Protein AF-A0A9P4TPZ4-F1 (afdb_monomer_lite)

Foldseek 3Di:
DPPPVVVVVVLVVLLVQLVLLLCCLVPADQQGKDKDKDFALPPPL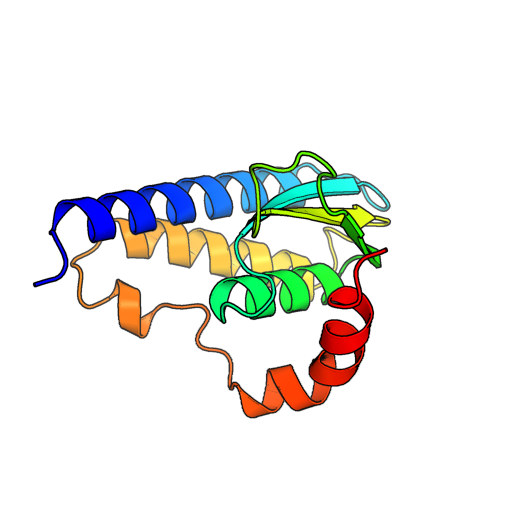NLVVQLLLVVFFDWAWADDPPPPRPTIIIIMGGRGDSPDPSNVVSSVLSVVLSVQSVDDPVSNVVSRPPDDPCVSCVVCVVVSVVRVVHD

Structure (mmCIF, N/CA/C/O backbone):
data_AF-A0A9P4TPZ4-F1
#
_entry.id   AF-A0A9P4TPZ4-F1
#
loop_
_atom_site.group_PDB
_atom_site.id
_atom_site.type_symbol
_atom_site.label_atom_id
_atom_site.label_alt_id
_atom_site.label_comp_id
_atom_site.label_asym_id
_atom_site.label_entity_id
_atom_site.label_seq_id
_atom_site.pdbx_PDB_ins_code
_atom_site.Cartn_x
_atom_site.Cartn_y
_atom_site.Cartn_z
_atom_site.occupancy
_atom_site.B_iso_or_equiv
_atom_site.auth_seq_id
_atom_site.auth_comp_id
_atom_site.auth_asym_id
_a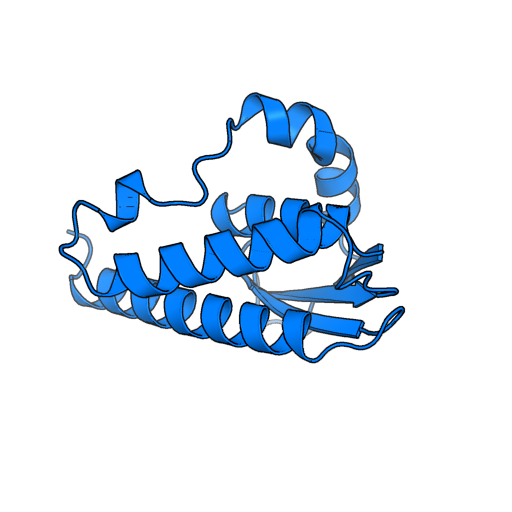tom_site.auth_atom_id
_atom_site.pdbx_PDB_model_num
ATOM 1 N N . MET A 1 1 ? -1.352 -0.311 -31.337 1.00 39.03 1 MET A N 1
ATOM 2 C CA . MET A 1 1 ? -0.812 1.061 -31.220 1.00 39.03 1 MET A CA 1
ATOM 3 C C . MET A 1 1 ? -1.356 1.665 -29.927 1.00 39.03 1 MET A C 1
ATOM 5 O O . MET A 1 1 ? -2.475 2.151 -29.923 1.00 39.03 1 MET A O 1
ATOM 9 N N . HIS A 1 2 ? -0.645 1.550 -28.799 1.00 50.50 2 HIS A N 1
ATOM 10 C CA . HIS A 1 2 ? -1.020 2.326 -27.610 1.00 50.50 2 HIS A CA 1
ATOM 11 C C . HIS A 1 2 ? -0.638 3.778 -27.869 1.00 50.50 2 HIS A C 1
ATOM 13 O O . HIS A 1 2 ? 0.504 4.063 -28.241 1.00 50.50 2 HIS A O 1
ATOM 19 N N . SER A 1 3 ? -1.603 4.688 -27.755 1.00 54.78 3 SER A N 1
ATOM 20 C CA . SER A 1 3 ? -1.346 6.099 -28.009 1.00 54.78 3 SER A CA 1
ATOM 21 C C . SER A 1 3 ? -0.335 6.592 -26.980 1.00 54.78 3 SER A C 1
ATOM 23 O O . SER A 1 3 ? -0.518 6.437 -25.774 1.00 54.78 3 SER A O 1
ATOM 25 N N . ARG A 1 4 ? 0.742 7.225 -27.448 1.00 55.69 4 ARG A N 1
ATOM 26 C CA . ARG A 1 4 ? 1.773 7.872 -26.617 1.00 55.69 4 ARG A CA 1
ATOM 27 C C . ARG A 1 4 ? 1.173 8.834 -25.570 1.00 55.69 4 ARG A C 1
ATOM 29 O O . ARG A 1 4 ? 1.852 9.170 -24.603 1.00 55.69 4 ARG A O 1
ATOM 36 N N . ALA A 1 5 ? -0.078 9.266 -25.755 1.00 59.75 5 ALA A N 1
ATOM 37 C CA . ALA A 1 5 ? -0.865 10.019 -24.783 1.00 59.75 5 ALA A CA 1
ATOM 38 C C . ALA A 1 5 ? -1.274 9.183 -23.552 1.00 59.75 5 ALA A C 1
ATOM 40 O O . ALA A 1 5 ? -0.994 9.599 -22.432 1.00 59.75 5 ALA A O 1
ATOM 41 N N . GLU A 1 6 ? -1.833 7.982 -23.730 1.00 55.94 6 GLU A N 1
ATOM 42 C CA . GLU A 1 6 ? -2.299 7.112 -22.630 1.00 55.94 6 GLU A CA 1
ATOM 43 C C . GLU A 1 6 ? -1.158 6.715 -21.688 1.00 55.94 6 GLU A C 1
ATOM 45 O O . GLU A 1 6 ? -1.303 6.678 -20.466 1.00 55.94 6 GLU A O 1
ATOM 50 N N . TYR A 1 7 ? 0.017 6.461 -22.262 1.00 57.16 7 TYR A N 1
ATOM 51 C CA . TYR A 1 7 ? 1.220 6.144 -21.506 1.00 57.16 7 TYR A CA 1
ATOM 52 C C . TYR A 1 7 ? 1.708 7.322 -20.644 1.00 57.16 7 TYR A C 1
ATOM 54 O O . TYR A 1 7 ? 2.096 7.127 -19.490 1.00 57.16 7 TYR A O 1
ATOM 62 N N . ARG A 1 8 ? 1.652 8.557 -21.166 1.00 59.28 8 ARG A N 1
ATOM 63 C CA . ARG A 1 8 ? 1.998 9.755 -20.383 1.00 59.28 8 ARG A CA 1
ATOM 64 C C . ARG A 1 8 ? 1.002 10.001 -19.260 1.00 59.28 8 ARG A C 1
ATOM 66 O O . ARG A 1 8 ? 1.432 10.293 -18.148 1.00 59.28 8 ARG A O 1
ATOM 73 N N . GLU A 1 9 ? -0.291 9.871 -19.536 1.00 67.56 9 GLU A N 1
ATOM 74 C CA . GLU A 1 9 ? -1.338 10.056 -18.527 1.00 67.56 9 GLU A CA 1
ATOM 75 C C . GLU A 1 9 ? -1.196 9.042 -17.387 1.00 67.56 9 GLU A C 1
ATOM 77 O O . GLU A 1 9 ? -1.229 9.417 -16.215 1.00 67.56 9 GLU A O 1
ATOM 82 N N . ARG A 1 10 ? -0.883 7.778 -17.705 1.00 67.75 10 ARG A N 1
ATOM 83 C CA . ARG A 1 10 ? -0.602 6.752 -16.692 1.00 67.75 10 ARG A CA 1
ATOM 84 C C . ARG A 1 10 ? 0.600 7.105 -15.812 1.00 67.75 10 ARG A C 1
ATOM 86 O O . ARG A 1 10 ? 0.502 7.001 -14.591 1.00 67.75 10 ARG A O 1
ATOM 93 N N . ARG A 1 11 ? 1.721 7.547 -16.400 1.00 69.31 11 ARG A N 1
ATOM 94 C CA . ARG A 1 11 ? 2.893 7.966 -15.610 1.00 69.31 11 ARG A CA 1
ATOM 95 C C . ARG A 1 11 ? 2.577 9.160 -14.715 1.00 69.31 11 ARG A C 1
ATOM 97 O O . ARG A 1 11 ? 2.987 9.162 -13.562 1.00 69.31 11 ARG A O 1
ATOM 104 N N . LYS A 1 12 ? 1.857 10.165 -15.225 1.00 74.38 12 LYS A N 1
ATOM 105 C CA . LYS A 1 12 ? 1.460 11.343 -14.438 1.00 74.38 12 LYS A CA 1
ATOM 106 C C . LYS A 1 12 ? 0.606 10.948 -13.234 1.00 74.38 12 LYS A C 1
ATOM 108 O O . LYS A 1 12 ? 0.907 11.384 -12.128 1.00 74.38 12 LYS A O 1
ATOM 113 N N . ALA A 1 13 ? -0.398 10.094 -13.439 1.00 78.00 13 ALA A N 1
ATOM 114 C CA . ALA A 1 13 ? -1.262 9.610 -12.366 1.00 78.00 13 ALA A CA 1
ATOM 115 C C . ALA A 1 13 ? -0.465 8.864 -11.285 1.00 78.00 13 ALA A C 1
ATOM 117 O O . ALA A 1 13 ? -0.634 9.139 -10.101 1.00 78.00 13 ALA A O 1
ATOM 118 N N . TRP A 1 14 ? 0.466 7.991 -11.685 1.00 78.44 14 TRP A N 1
ATOM 119 C CA . TRP A 1 14 ? 1.336 7.288 -10.740 1.00 78.44 14 TRP A CA 1
ATOM 120 C C . TRP A 1 14 ? 2.283 8.215 -9.980 1.00 78.44 14 TRP A C 1
ATOM 122 O O . TRP A 1 14 ? 2.420 8.054 -8.774 1.00 78.44 14 TRP A O 1
ATOM 132 N N . ARG A 1 15 ? 2.909 9.197 -10.645 1.00 81.00 15 ARG A N 1
ATOM 133 C CA . ARG A 1 15 ? 3.776 10.182 -9.969 1.00 81.00 15 ARG A CA 1
ATOM 134 C C . ARG A 1 15 ? 3.013 10.981 -8.925 1.00 81.00 15 ARG A C 1
ATOM 136 O O . ARG A 1 15 ? 3.530 11.196 -7.836 1.00 81.00 15 ARG A O 1
ATOM 143 N N . LEU A 1 16 ? 1.809 11.431 -9.277 1.00 86.31 16 LEU A N 1
ATOM 144 C CA . LEU A 1 16 ? 0.957 12.175 -8.360 1.00 86.31 16 LEU A CA 1
ATOM 145 C C . LEU A 1 16 ? 0.585 11.305 -7.157 1.00 86.31 16 LEU A C 1
ATOM 147 O O . LEU A 1 16 ? 0.747 11.743 -6.021 1.00 86.31 16 LEU A O 1
ATOM 151 N N . LEU A 1 17 ? 0.154 10.068 -7.411 1.00 87.56 17 LEU A N 1
ATOM 152 C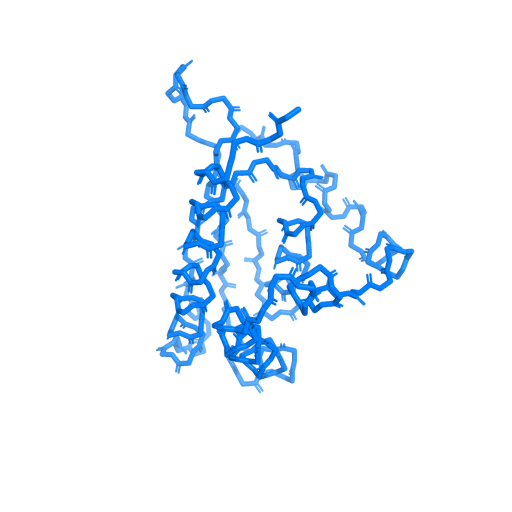 CA . LEU A 1 17 ? -0.218 9.119 -6.369 1.00 87.56 17 LEU A CA 1
ATOM 153 C C . LEU A 1 17 ? 0.950 8.839 -5.415 1.00 87.56 17 LEU A C 1
ATOM 155 O O . LEU A 1 17 ? 0.772 8.926 -4.206 1.00 87.56 17 LEU A O 1
ATOM 159 N N . THR A 1 18 ? 2.153 8.548 -5.923 1.00 87.00 18 THR A N 1
ATOM 160 C CA . THR A 1 18 ? 3.308 8.262 -5.057 1.00 87.00 18 THR A CA 1
ATOM 161 C C . THR A 1 18 ? 3.739 9.478 -4.244 1.00 87.00 18 THR A C 1
ATOM 163 O O . THR A 1 18 ? 4.024 9.328 -3.060 1.00 87.00 18 THR A O 1
ATOM 166 N N . SER A 1 19 ? 3.715 10.688 -4.814 1.00 89.81 19 SER A N 1
ATOM 167 C CA . SER A 1 19 ? 3.965 11.917 -4.047 1.00 89.81 19 SER A CA 1
ATOM 168 C C . SER A 1 19 ? 2.941 12.118 -2.933 1.00 89.81 19 SER A C 1
ATOM 170 O O . SER A 1 19 ? 3.316 12.434 -1.806 1.00 89.81 19 SER A O 1
ATOM 172 N N . GLN A 1 20 ? 1.655 11.912 -3.228 1.00 92.44 20 GLN A N 1
ATOM 173 C CA . GLN A 1 20 ? 0.586 12.024 -2.236 1.00 92.44 20 GLN A CA 1
ATOM 174 C C . GLN A 1 20 ? 0.734 10.982 -1.125 1.00 92.44 20 GLN A C 1
ATOM 176 O O . GLN A 1 20 ? 0.556 11.318 0.040 1.00 92.44 20 GLN A O 1
ATOM 181 N N . LEU A 1 21 ? 1.111 9.747 -1.462 1.00 92.75 21 LEU A N 1
ATOM 182 C CA . LEU A 1 21 ? 1.339 8.673 -0.496 1.00 92.75 21 LEU A CA 1
ATOM 183 C C . LEU A 1 21 ? 2.548 8.934 0.408 1.00 92.75 21 LEU A C 1
ATOM 185 O O . LEU A 1 21 ? 2.462 8.690 1.609 1.00 92.75 21 LEU A O 1
ATOM 189 N N . VAL A 1 22 ? 3.651 9.450 -0.144 1.00 94.00 22 VAL A N 1
ATOM 190 C CA . VAL A 1 22 ? 4.829 9.853 0.641 1.00 94.00 22 VAL A CA 1
ATOM 191 C C . VAL A 1 22 ? 4.445 10.935 1.646 1.00 94.00 22 VAL A C 1
ATOM 193 O O . VAL A 1 22 ? 4.677 10.761 2.838 1.00 94.00 22 VAL A O 1
ATOM 196 N N . LEU A 1 23 ? 3.791 12.005 1.182 1.00 94.56 23 LEU A N 1
ATOM 197 C CA . LEU A 1 23 ? 3.341 13.089 2.056 1.00 94.56 23 LEU A CA 1
ATOM 198 C C . LEU A 1 23 ? 2.368 12.582 3.121 1.00 94.56 23 LEU A C 1
ATOM 200 O O . LEU A 1 23 ? 2.519 12.915 4.294 1.00 94.56 23 LEU A O 1
ATOM 204 N N . ALA A 1 24 ? 1.400 11.755 2.724 1.00 94.00 24 ALA A N 1
ATOM 205 C CA . ALA A 1 24 ? 0.435 11.183 3.645 1.00 94.00 24 ALA A CA 1
ATOM 206 C C . ALA A 1 24 ? 1.139 10.366 4.731 1.00 94.00 24 ALA A C 1
ATOM 208 O O . ALA A 1 24 ? 0.881 10.592 5.906 1.00 94.00 24 ALA A O 1
ATOM 209 N N . LEU A 1 25 ? 2.055 9.462 4.380 1.00 93.81 25 LEU A N 1
ATOM 210 C CA . LEU A 1 25 ? 2.691 8.586 5.363 1.00 93.81 25 LEU A CA 1
ATOM 211 C C . LEU A 1 25 ? 3.685 9.321 6.275 1.00 93.81 25 LEU A C 1
ATOM 213 O O . LEU A 1 25 ? 3.743 9.012 7.461 1.00 93.81 25 LEU A O 1
ATOM 217 N N . GLU A 1 26 ? 4.419 10.310 5.758 1.00 94.00 26 GLU A N 1
ATOM 218 C CA . GLU A 1 26 ?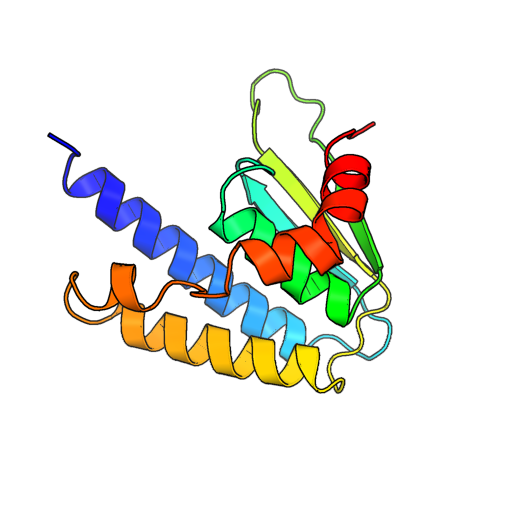 5.362 11.114 6.554 1.00 94.00 26 GLU A CA 1
ATOM 219 C C . GLU A 1 26 ? 4.662 12.089 7.512 1.00 94.00 26 GLU A C 1
ATOM 221 O O . GLU A 1 26 ? 5.201 12.401 8.572 1.00 94.00 26 GLU A O 1
ATOM 226 N N . GLN A 1 27 ? 3.469 12.578 7.156 1.00 94.38 27 GLN A N 1
ATOM 227 C CA . GLN A 1 27 ? 2.720 13.551 7.964 1.00 94.38 27 GLN A CA 1
ATOM 228 C C . GLN A 1 27 ? 1.633 12.912 8.837 1.00 94.38 27 GLN A C 1
ATOM 230 O O . GLN A 1 27 ? 1.104 13.561 9.744 1.00 94.38 27 GLN A O 1
ATOM 235 N N . THR A 1 28 ? 1.281 11.650 8.582 1.00 94.69 28 THR A N 1
ATOM 236 C CA . THR A 1 28 ? 0.296 10.926 9.388 1.00 94.69 28 THR A CA 1
ATOM 237 C C . THR A 1 28 ? 0.860 10.653 10.776 1.00 94.69 28 THR A C 1
ATOM 239 O O . THR A 1 28 ? 1.977 10.169 10.935 1.00 94.69 28 THR A O 1
ATOM 242 N N . ARG A 1 29 ? 0.070 10.959 11.806 1.00 95.31 29 ARG A N 1
ATOM 243 C CA . ARG A 1 29 ? 0.396 10.614 13.195 1.00 95.31 29 ARG A CA 1
ATOM 244 C C . ARG A 1 29 ? 0.214 9.113 13.420 1.00 95.31 29 ARG A C 1
ATOM 246 O O . ARG A 1 29 ? -0.548 8.472 12.701 1.00 95.31 29 ARG A O 1
ATOM 253 N N . VAL A 1 30 ? 0.864 8.570 14.449 1.00 96.62 30 VAL A N 1
ATOM 254 C CA . VAL A 1 30 ? 0.583 7.206 14.926 1.00 96.62 30 VAL A CA 1
ATOM 255 C C . VAL A 1 30 ? -0.920 7.040 15.155 1.00 96.62 30 VAL A C 1
ATOM 257 O O . VAL A 1 30 ? -1.582 7.947 15.658 1.00 96.62 30 VAL A O 1
ATOM 260 N N . ASP A 1 31 ? -1.442 5.897 14.722 1.00 96.12 31 ASP A N 1
ATOM 261 C CA . ASP A 1 31 ? -2.861 5.545 14.693 1.00 96.12 31 ASP A CA 1
ATOM 262 C C . ASP A 1 31 ? -3.756 6.423 13.798 1.00 96.12 31 ASP A C 1
ATOM 264 O O . ASP A 1 31 ? -4.982 6.306 13.825 1.00 96.12 31 ASP A O 1
ATOM 268 N N . GLY A 1 32 ? -3.159 7.265 12.952 1.00 95.94 32 GLY A N 1
ATOM 269 C CA . GLY A 1 32 ? -3.876 8.099 11.996 1.00 95.94 32 GLY A CA 1
ATOM 270 C C . GLY A 1 32 ? -4.503 7.318 10.836 1.00 95.94 32 GLY A C 1
ATOM 271 O O . GLY A 1 32 ? -4.504 6.083 10.798 1.00 95.94 32 GLY A O 1
ATOM 272 N N . ARG A 1 33 ? -5.054 8.064 9.872 1.00 96.25 33 ARG A N 1
ATOM 273 C CA . ARG A 1 33 ? -5.816 7.523 8.742 1.00 96.25 33 ARG A CA 1
ATOM 274 C C . ARG A 1 33 ? -5.372 8.136 7.416 1.00 96.25 33 ARG A C 1
ATOM 276 O O . ARG A 1 33 ? -5.164 9.343 7.335 1.00 96.25 33 ARG A O 1
ATOM 283 N N . ILE A 1 34 ? -5.273 7.299 6.387 1.00 96.25 34 ILE A N 1
ATOM 284 C CA . ILE A 1 34 ? -4.967 7.688 5.008 1.00 96.25 34 ILE A CA 1
ATOM 285 C C . ILE A 1 34 ? -6.060 7.132 4.091 1.00 96.25 34 ILE A C 1
ATOM 287 O O . ILE A 1 34 ? -6.284 5.923 4.055 1.00 96.25 34 ILE A O 1
ATOM 291 N N . ASP A 1 35 ? -6.684 8.012 3.308 1.00 95.12 35 ASP A N 1
ATOM 292 C CA . ASP A 1 35 ? -7.705 7.654 2.321 1.00 95.12 35 ASP A CA 1
ATOM 293 C C . ASP A 1 35 ? -7.151 7.869 0.909 1.00 95.12 35 ASP A C 1
ATOM 295 O O . ASP A 1 35 ? -6.662 8.950 0.578 1.00 95.12 35 ASP A O 1
ATOM 299 N N . VAL A 1 36 ? -7.230 6.843 0.059 1.00 93.25 36 VAL A N 1
ATOM 300 C CA . VAL A 1 36 ? -6.625 6.851 -1.281 1.00 93.25 36 VAL A CA 1
ATOM 301 C C . VAL A 1 36 ? -7.639 6.397 -2.322 1.00 93.25 36 VAL A C 1
ATOM 303 O O . VAL A 1 36 ? -8.206 5.314 -2.206 1.00 93.25 36 VAL A O 1
ATOM 306 N N . LEU A 1 37 ? -7.851 7.196 -3.369 1.00 91.94 37 LEU A N 1
ATOM 307 C CA . LEU A 1 37 ? -8.676 6.802 -4.512 1.00 91.94 37 LEU A CA 1
ATOM 308 C C . LEU A 1 37 ? -7.855 5.943 -5.480 1.00 91.94 37 LEU A C 1
ATOM 310 O O . LEU A 1 37 ? -6.855 6.404 -6.027 1.00 91.94 37 LEU A O 1
ATOM 314 N N . LEU A 1 38 ? -8.304 4.714 -5.724 1.00 89.69 38 LEU A N 1
ATOM 315 C CA . LEU A 1 38 ? -7.647 3.748 -6.602 1.00 89.69 38 LEU A CA 1
ATOM 316 C C . LEU A 1 38 ? -8.607 3.227 -7.673 1.00 89.69 38 LEU A C 1
ATOM 318 O O . LEU A 1 38 ? -9.827 3.380 -7.590 1.00 89.69 38 LEU A O 1
ATOM 322 N N . HIS A 1 39 ? -8.035 2.591 -8.695 1.00 87.25 39 HIS A N 1
ATOM 323 C CA . HIS A 1 39 ? -8.769 1.951 -9.781 1.00 87.25 39 HIS A CA 1
ATOM 324 C C . HIS A 1 39 ? -8.336 0.493 -9.928 1.00 87.25 39 HIS A C 1
ATOM 326 O O . HIS A 1 39 ? -7.149 0.205 -9.806 1.00 87.25 39 HIS A O 1
ATOM 332 N N . LYS A 1 40 ? -9.288 -0.387 -10.276 1.00 86.88 40 LYS A N 1
ATOM 333 C CA . LYS A 1 40 ? -9.095 -1.823 -10.556 1.00 86.88 40 LYS A CA 1
ATOM 334 C C . LYS A 1 40 ? -8.343 -2.545 -9.431 1.00 86.88 40 LYS A C 1
ATOM 336 O O . LYS A 1 40 ? -7.118 -2.564 -9.406 1.00 86.88 40 LYS A O 1
ATOM 341 N N . VAL A 1 41 ? -9.087 -3.129 -8.492 1.00 88.62 41 VAL A N 1
ATOM 342 C CA . VAL A 1 41 ? -8.523 -3.801 -7.303 1.00 88.62 41 VAL A CA 1
ATOM 343 C C . VAL A 1 41 ? -7.575 -4.957 -7.656 1.00 88.62 41 VAL A C 1
ATOM 345 O O . VAL A 1 41 ? -6.666 -5.260 -6.896 1.00 88.62 41 VAL A O 1
ATOM 348 N N . ASP A 1 42 ? -7.770 -5.554 -8.829 1.00 87.38 42 ASP A N 1
ATOM 349 C CA . ASP A 1 42 ? -7.023 -6.668 -9.413 1.00 87.38 42 ASP A CA 1
ATOM 350 C C . ASP A 1 42 ? -5.821 -6.234 -10.270 1.00 87.38 42 ASP A C 1
ATOM 352 O O . ASP A 1 42 ? -5.026 -7.070 -10.697 1.00 87.38 42 ASP A O 1
ATOM 356 N N . ALA A 1 43 ? -5.651 -4.933 -10.534 1.00 87.88 43 ALA A N 1
ATOM 357 C CA . ALA A 1 43 ? -4.469 -4.449 -11.236 1.00 87.88 43 ALA A CA 1
ATOM 358 C C . ALA A 1 43 ? -3.228 -4.611 -10.350 1.00 87.88 43 ALA A C 1
ATOM 360 O O . ALA A 1 43 ? -3.223 -4.153 -9.211 1.00 87.88 43 ALA A O 1
ATOM 361 N N . TRP A 1 44 ? -2.152 -5.189 -10.891 1.00 87.31 44 TRP A N 1
ATOM 362 C CA . TRP A 1 44 ? -0.957 -5.549 -10.117 1.00 87.31 44 TRP A CA 1
ATOM 363 C C . TRP A 1 44 ? -0.403 -4.411 -9.244 1.00 87.31 44 TRP A C 1
ATOM 365 O O . TRP A 1 44 ? -0.327 -4.555 -8.030 1.00 87.31 44 TRP A O 1
ATOM 375 N N . GLY A 1 45 ? -0.151 -3.227 -9.814 1.00 85.00 45 GLY A N 1
ATOM 376 C CA . GLY A 1 45 ? 0.336 -2.088 -9.021 1.00 85.00 45 GLY A CA 1
ATOM 377 C C . GLY A 1 45 ? -0.639 -1.631 -7.923 1.00 85.00 45 GLY A C 1
ATOM 378 O O . GLY A 1 45 ? -0.210 -1.138 -6.881 1.00 85.00 45 GLY A O 1
ATOM 379 N N . THR A 1 46 ? -1.948 -1.827 -8.116 1.00 89.06 46 THR A N 1
ATOM 380 C CA . THR A 1 46 ? -2.955 -1.599 -7.071 1.00 89.06 46 THR A CA 1
ATOM 381 C C . THR A 1 46 ? -2.831 -2.663 -5.979 1.00 89.06 46 THR A C 1
ATOM 383 O O . THR A 1 46 ? -2.783 -2.309 -4.805 1.00 89.06 46 THR A O 1
ATOM 386 N N . VAL A 1 47 ? -2.709 -3.946 -6.338 1.00 92.19 47 VAL A N 1
ATOM 387 C CA . VAL A 1 47 ? -2.494 -5.055 -5.389 1.00 92.19 47 VAL A CA 1
ATOM 388 C C . VAL A 1 47 ? -1.247 -4.825 -4.540 1.00 92.19 47 VAL A C 1
ATOM 390 O O . VAL A 1 47 ? -1.304 -4.950 -3.318 1.00 92.19 47 VAL A O 1
ATOM 393 N N . GLU A 1 48 ? -0.136 -4.428 -5.153 1.00 90.88 48 GLU A N 1
ATOM 394 C CA . GLU A 1 48 ? 1.109 -4.164 -4.435 1.00 90.88 48 GLU A CA 1
ATOM 395 C C . GLU A 1 48 ? 1.011 -2.965 -3.496 1.00 90.88 48 GLU A C 1
ATOM 397 O O . GLU A 1 48 ? 1.554 -2.994 -2.387 1.00 90.88 48 GLU A O 1
ATOM 402 N N . LEU A 1 49 ? 0.303 -1.911 -3.907 1.00 91.88 49 LEU A N 1
ATOM 403 C CA . LEU A 1 49 ? 0.038 -0.767 -3.045 1.00 91.88 49 LEU A CA 1
ATOM 404 C C . LEU A 1 49 ? -0.820 -1.170 -1.839 1.00 91.88 49 LEU A C 1
ATOM 406 O O . LEU A 1 49 ? -0.475 -0.836 -0.706 1.00 91.88 49 LEU A O 1
ATOM 410 N N . LEU A 1 50 ? -1.897 -1.930 -2.061 1.00 94.38 50 LEU A N 1
ATOM 411 C CA . LEU A 1 50 ? -2.752 -2.444 -0.990 1.00 94.38 50 LEU A CA 1
ATOM 412 C C . LEU A 1 50 ? -1.966 -3.351 -0.040 1.00 94.38 50 LEU A C 1
ATOM 414 O O . LEU A 1 50 ? -2.056 -3.191 1.176 1.00 94.38 50 LEU A O 1
ATOM 418 N N . HIS A 1 51 ? -1.141 -4.248 -0.582 1.00 95.06 51 HIS A N 1
ATOM 419 C CA . HIS A 1 51 ? -0.255 -5.086 0.213 1.00 95.06 51 HIS A CA 1
ATOM 420 C C . HIS A 1 51 ? 0.675 -4.223 1.075 1.00 95.06 51 HIS A C 1
ATOM 422 O O . HIS A 1 51 ? 0.737 -4.432 2.285 1.00 95.06 51 HIS A O 1
ATOM 428 N N . THR A 1 52 ? 1.317 -3.205 0.492 1.00 93.94 52 THR A N 1
ATOM 429 C CA . THR A 1 52 ? 2.212 -2.274 1.204 1.00 93.94 52 THR A CA 1
ATOM 430 C C . THR A 1 52 ? 1.512 -1.580 2.364 1.00 93.94 52 THR A C 1
ATOM 432 O O . THR A 1 52 ? 1.981 -1.663 3.496 1.00 93.94 52 THR A O 1
ATOM 435 N N . LEU A 1 53 ? 0.365 -0.946 2.103 1.00 94.75 53 LEU A N 1
ATOM 436 C CA . LEU A 1 53 ? -0.410 -0.255 3.134 1.00 94.75 53 LEU A CA 1
ATOM 437 C C . LEU A 1 53 ? -0.830 -1.224 4.243 1.00 94.75 53 LEU A C 1
ATOM 439 O O . LEU A 1 53 ? -0.742 -0.894 5.424 1.00 94.75 53 LEU A O 1
ATOM 443 N N . SER A 1 54 ? -1.217 -2.450 3.883 1.00 95.75 54 SER A N 1
ATOM 444 C CA . SER A 1 54 ? -1.673 -3.458 4.843 1.00 95.75 54 SER A CA 1
ATOM 445 C C . SER A 1 54 ? -0.603 -3.911 5.842 1.00 95.75 54 SER A C 1
ATOM 447 O O . SER A 1 54 ? -0.957 -4.454 6.889 1.00 95.75 54 SER A O 1
ATOM 449 N N . LYS A 1 55 ? 0.687 -3.692 5.548 1.00 95.31 55 LYS A N 1
ATOM 450 C CA . LYS A 1 55 ? 1.783 -4.051 6.456 1.00 95.31 55 LYS A CA 1
ATOM 451 C C . LYS A 1 55 ? 1.893 -3.107 7.649 1.00 95.31 55 LYS A C 1
ATOM 453 O O . LYS A 1 55 ? 2.373 -3.521 8.703 1.00 95.31 55 LYS A O 1
ATOM 458 N N . SER A 1 56 ? 1.436 -1.864 7.519 1.00 95.19 56 SER A N 1
ATOM 459 C CA . SER A 1 56 ? 1.550 -0.830 8.556 1.00 95.19 56 SER A CA 1
ATOM 460 C C . SER A 1 56 ? 0.217 -0.164 8.905 1.00 95.19 56 SER A C 1
ATOM 462 O O . SER A 1 56 ? 0.220 0.900 9.518 1.00 95.19 56 SER A O 1
ATOM 464 N N . SER A 1 57 ? -0.914 -0.749 8.507 1.00 96.94 57 SER A N 1
ATOM 465 C CA . SER A 1 57 ? -2.252 -0.210 8.776 1.00 96.94 57 SER A CA 1
ATOM 466 C C . SER A 1 57 ? -3.336 -1.292 8.741 1.00 96.94 57 SER A C 1
ATOM 468 O O . SER A 1 57 ? -3.141 -2.394 8.213 1.00 96.94 57 SER A O 1
ATOM 470 N N . LEU A 1 58 ? -4.508 -0.962 9.279 1.00 96.44 58 LEU A N 1
ATOM 471 C CA . LEU A 1 58 ? -5.746 -1.699 9.062 1.00 96.44 58 LEU A CA 1
ATOM 472 C C . LEU A 1 58 ? -6.406 -1.200 7.778 1.00 96.44 58 LEU A C 1
ATOM 474 O O . LEU A 1 58 ? -6.830 -0.055 7.691 1.00 96.44 58 LEU A O 1
ATOM 478 N N . LEU A 1 59 ? -6.482 -2.073 6.777 1.00 95.81 59 LEU A N 1
ATOM 479 C CA . LEU A 1 59 ? -6.924 -1.711 5.435 1.00 95.81 59 LEU A CA 1
ATOM 480 C C . LEU A 1 59 ? -8.376 -2.127 5.192 1.00 95.81 59 LEU A C 1
ATOM 482 O O . LEU A 1 59 ? -8.728 -3.287 5.413 1.00 95.81 59 LEU A O 1
ATOM 486 N N . GLN A 1 60 ? -9.176 -1.201 4.674 1.00 94.50 60 GLN A N 1
ATOM 487 C CA . GLN A 1 60 ? -10.550 -1.413 4.221 1.00 94.50 60 GLN A CA 1
ATOM 488 C C . GLN A 1 60 ? -10.740 -0.815 2.827 1.00 94.50 60 GLN A C 1
ATOM 490 O O . GLN A 1 60 ? -10.074 0.157 2.470 1.00 94.50 60 GLN A O 1
ATOM 495 N N . LEU A 1 61 ? -11.644 -1.387 2.030 1.00 93.75 61 LEU A N 1
ATOM 496 C CA . LEU A 1 61 ? -11.979 -0.866 0.708 1.00 93.75 61 LEU A CA 1
ATOM 497 C C . LEU A 1 61 ? -13.448 -0.441 0.655 1.00 93.75 61 LEU A C 1
ATOM 499 O O . LEU A 1 61 ? -14.321 -1.177 1.106 1.00 93.75 61 LEU A O 1
ATOM 503 N N . PHE A 1 62 ? -13.714 0.717 0.056 1.00 89.94 62 PHE A N 1
ATOM 504 C CA . PHE A 1 62 ? -15.054 1.280 -0.094 1.00 89.94 62 PHE A CA 1
ATOM 505 C C . PHE A 1 62 ? -15.349 1.570 -1.561 1.00 89.94 62 PHE A C 1
ATOM 507 O O . PHE A 1 62 ? -14.642 2.346 -2.213 1.00 89.94 62 PHE A O 1
ATOM 514 N N . LYS A 1 63 ? -16.412 0.964 -2.094 1.00 85.44 63 LYS A N 1
ATOM 515 C CA . LYS A 1 63 ? -16.867 1.235 -3.457 1.00 85.44 63 LYS A CA 1
ATOM 516 C C . LYS A 1 63 ? -17.794 2.445 -3.473 1.00 85.44 63 LYS A C 1
ATOM 518 O O . LYS A 1 63 ? -18.646 2.606 -2.610 1.00 85.44 63 LYS A O 1
ATOM 523 N N . LEU A 1 64 ? -17.647 3.298 -4.482 1.00 75.81 6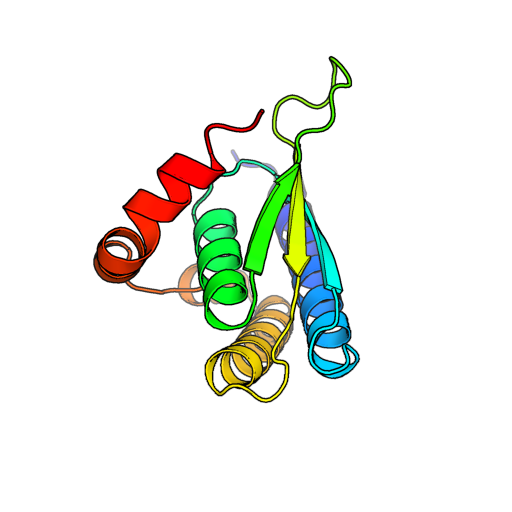4 LEU A N 1
ATOM 524 C CA . LEU A 1 64 ? -18.611 4.368 -4.720 1.00 75.81 64 LEU A CA 1
ATOM 525 C C . LEU A 1 64 ? -19.854 3.780 -5.404 1.00 75.81 64 LEU A C 1
ATOM 527 O O . LEU A 1 64 ? -19.751 3.255 -6.509 1.00 75.81 64 LEU A O 1
ATOM 531 N N . GLU A 1 65 ? -21.033 3.920 -4.792 1.00 67.44 65 GLU A N 1
ATOM 532 C CA . GLU A 1 65 ? -22.315 3.392 -5.307 1.00 67.44 65 GLU A CA 1
ATOM 533 C C . GLU A 1 65 ? -22.778 4.026 -6.639 1.00 67.44 65 GLU A C 1
ATOM 535 O O . GLU A 1 65 ? -23.742 3.580 -7.269 1.00 67.44 65 GLU A O 1
ATOM 540 N N . LYS A 1 66 ? -22.111 5.087 -7.115 1.00 61.09 66 LYS A N 1
ATOM 541 C CA . LYS A 1 66 ? -22.537 5.807 -8.321 1.00 61.09 66 LYS A CA 1
ATOM 542 C C . LYS A 1 66 ? -22.330 4.951 -9.576 1.00 61.09 66 LYS A C 1
ATOM 544 O O . LYS A 1 66 ? -21.202 4.676 -9.983 1.00 61.09 66 LYS A O 1
ATOM 549 N N . LYS A 1 67 ? -23.447 4.651 -10.254 1.00 54.56 67 LYS A N 1
ATOM 550 C CA . LYS A 1 67 ? -23.625 3.772 -11.434 1.00 54.56 67 LYS A CA 1
ATOM 551 C C . LYS A 1 67 ? -22.654 3.970 -12.622 1.00 54.56 67 LYS A C 1
ATOM 553 O O . LYS A 1 67 ? -22.612 3.119 -13.507 1.00 54.56 67 LYS A O 1
ATOM 558 N N . HIS A 1 68 ? -21.859 5.042 -12.653 1.00 55.97 68 HIS A N 1
ATOM 559 C CA . HIS A 1 68 ? -20.914 5.348 -13.736 1.00 55.97 68 HIS A CA 1
ATOM 560 C C . HIS A 1 68 ? -19.434 5.073 -13.422 1.00 55.97 68 HIS A C 1
ATOM 562 O O . HIS A 1 68 ? -18.631 5.020 -14.351 1.00 55.97 68 HIS A O 1
ATOM 568 N N . ILE A 1 69 ? -19.049 4.843 -12.162 1.00 59.09 69 ILE A N 1
ATOM 569 C CA . ILE A 1 69 ? -17.646 4.622 -11.778 1.00 59.09 69 ILE A CA 1
ATOM 570 C C . ILE A 1 69 ? -17.429 3.126 -11.506 1.00 59.09 69 ILE A C 1
ATOM 572 O O . ILE A 1 69 ? -17.438 2.664 -10.372 1.00 59.09 69 ILE A O 1
ATOM 576 N N . LYS A 1 70 ? -17.287 2.327 -12.572 1.00 67.38 70 LYS A N 1
ATOM 577 C CA . LYS A 1 70 ? -17.351 0.853 -12.466 1.00 67.38 70 LYS A CA 1
ATOM 578 C C . LYS A 1 70 ? -16.165 0.208 -11.731 1.00 67.38 70 LYS A C 1
ATOM 580 O O . LYS A 1 70 ? -16.342 -0.855 -11.136 1.00 67.38 70 LYS A O 1
ATOM 585 N N . SER A 1 71 ? -14.984 0.831 -11.756 1.00 77.88 71 SER A N 1
ATOM 586 C CA . SER A 1 71 ? -13.736 0.227 -11.259 1.00 77.88 71 SER A CA 1
ATOM 587 C C . SER A 1 71 ? -12.972 1.053 -10.224 1.00 77.88 71 SER A C 1
ATOM 589 O O . SER A 1 71 ? -11.872 0.645 -9.864 1.00 77.88 71 SER A O 1
ATOM 591 N N . SER A 1 72 ? -13.483 2.204 -9.781 1.00 86.62 72 SER A N 1
ATOM 592 C CA . SER A 1 72 ? -12.806 3.009 -8.752 1.00 86.62 72 SER A CA 1
ATOM 593 C C . SER A 1 72 ? -13.337 2.698 -7.361 1.00 86.62 72 SER A C 1
ATOM 595 O O . SER A 1 72 ? -14.515 2.379 -7.196 1.00 86.62 72 SER A O 1
ATOM 597 N N . PHE A 1 73 ? -12.469 2.824 -6.368 1.00 90.00 73 PHE A N 1
ATOM 598 C CA . PHE A 1 73 ? -12.778 2.585 -4.965 1.00 90.00 73 PHE A CA 1
ATOM 599 C C . PHE A 1 73 ? -11.819 3.390 -4.087 1.00 90.00 73 PHE A C 1
ATOM 601 O O . PHE A 1 73 ? -10.728 3.759 -4.526 1.00 90.00 73 PHE A O 1
ATOM 608 N N . TYR A 1 74 ? -12.218 3.655 -2.851 1.00 92.88 74 TYR A N 1
ATOM 609 C CA . TYR A 1 74 ? -11.316 4.176 -1.835 1.00 92.88 74 TYR A CA 1
ATOM 610 C C . TYR A 1 74 ? -10.659 3.020 -1.091 1.00 92.88 74 TYR A C 1
ATOM 612 O O . TYR A 1 74 ? -11.345 2.104 -0.644 1.00 92.88 74 TYR A O 1
ATOM 620 N N . ALA A 1 75 ? -9.342 3.072 -0.946 1.00 94.75 75 ALA A N 1
ATOM 621 C CA . ALA A 1 75 ? -8.618 2.322 0.064 1.00 94.75 75 ALA A CA 1
ATOM 622 C C . ALA A 1 75 ? -8.466 3.211 1.299 1.00 94.75 75 ALA A C 1
ATOM 624 O O . ALA A 1 75 ? -7.937 4.318 1.207 1.00 94.75 75 ALA A O 1
ATOM 625 N N . VAL A 1 76 ? -8.951 2.725 2.434 1.00 95.94 76 VAL A N 1
ATOM 626 C CA . VAL A 1 76 ? -8.896 3.396 3.730 1.00 95.94 76 VAL A CA 1
ATOM 627 C C . VAL A 1 76 ? -7.912 2.626 4.598 1.00 95.94 76 VAL A C 1
ATOM 629 O O . VAL A 1 76 ? -8.148 1.467 4.941 1.00 95.94 76 VAL A O 1
ATOM 632 N N . ALA A 1 77 ? -6.783 3.255 4.900 1.00 97.00 77 ALA A N 1
ATOM 633 C CA . ALA A 1 77 ? -5.752 2.740 5.786 1.00 97.00 77 ALA A CA 1
ATOM 634 C C . ALA A 1 77 ? -5.901 3.417 7.152 1.00 97.00 77 ALA A C 1
ATOM 636 O O . ALA A 1 77 ? -5.585 4.594 7.301 1.00 97.00 77 ALA A O 1
ATOM 637 N N . GLU A 1 78 ? -6.399 2.685 8.142 1.00 97.25 78 GLU A N 1
ATOM 638 C CA . GLU A 1 78 ? -6.592 3.151 9.516 1.00 97.25 78 GLU A CA 1
ATOM 639 C C . GLU A 1 78 ? -5.488 2.645 10.441 1.00 97.25 78 GLU A C 1
ATOM 641 O O . GLU A 1 78 ? -4.780 1.684 10.130 1.00 97.25 78 GLU A O 1
ATOM 646 N N . ARG A 1 79 ? -5.371 3.257 11.623 1.00 97.25 79 ARG A N 1
ATOM 647 C CA . ARG A 1 79 ? -4.375 2.890 12.639 1.00 97.25 79 ARG A CA 1
ATOM 648 C C . ARG A 1 79 ? -2.957 2.822 12.071 1.00 97.25 79 ARG A C 1
ATOM 650 O O . ARG A 1 79 ? -2.204 1.879 12.326 1.00 97.25 79 ARG A O 1
ATOM 657 N N . VAL A 1 80 ? -2.629 3.799 11.229 1.00 97.31 80 VAL A N 1
ATOM 658 C CA . VAL A 1 80 ? -1.364 3.838 10.501 1.00 97.31 80 VAL A CA 1
ATOM 659 C C . VAL A 1 80 ? -0.202 3.911 11.490 1.00 97.31 80 VAL A C 1
ATOM 661 O O . VAL A 1 80 ? -0.196 4.725 12.410 1.00 97.31 80 VAL A O 1
ATOM 664 N N . GLN A 1 81 ? 0.797 3.058 11.276 1.00 97.50 81 GLN A N 1
ATOM 665 C CA . GLN A 1 81 ? 2.043 3.011 12.036 1.00 97.50 81 GLN A CA 1
ATOM 666 C C . GLN A 1 81 ? 3.181 3.588 11.176 1.00 97.50 81 GLN A C 1
ATOM 668 O O . GLN A 1 81 ? 3.923 2.818 10.558 1.00 97.50 81 GLN A O 1
ATOM 673 N N . PRO A 1 82 ? 3.329 4.926 11.094 1.00 94.44 82 PRO A N 1
ATOM 674 C CA . PRO A 1 82 ? 4.246 5.584 10.153 1.00 94.44 82 PRO A CA 1
ATOM 675 C C . PRO A 1 82 ? 5.724 5.270 10.430 1.00 94.44 82 PRO A C 1
ATOM 677 O O . PRO A 1 82 ? 6.553 5.330 9.529 1.00 94.44 82 PRO A O 1
ATOM 680 N N . HIS A 1 83 ? 6.058 4.890 11.666 1.00 94.69 83 HIS A N 1
ATOM 681 C CA . HIS A 1 83 ? 7.427 4.572 12.086 1.00 94.69 83 HIS A CA 1
ATOM 682 C C . HIS A 1 83 ? 7.780 3.083 11.957 1.00 94.69 83 HIS A C 1
ATOM 684 O O . HIS A 1 83 ? 8.905 2.689 12.261 1.00 94.69 83 HIS A O 1
ATOM 690 N N . LYS A 1 84 ? 6.838 2.231 11.526 1.00 95.31 84 LYS A N 1
ATOM 691 C CA . LYS A 1 84 ? 7.120 0.812 11.287 1.00 95.31 84 LYS A CA 1
ATOM 692 C C . LYS A 1 84 ? 8.068 0.674 10.093 1.00 95.31 84 LYS A C 1
ATOM 694 O O . LYS A 1 84 ? 7.929 1.398 9.111 1.00 95.31 84 LYS A O 1
ATOM 699 N N . VAL A 1 85 ? 8.979 -0.301 10.141 1.00 95.62 85 VAL A N 1
ATOM 700 C CA . VAL A 1 85 ? 9.959 -0.561 9.066 1.00 95.62 85 VAL A CA 1
ATOM 701 C C . VAL A 1 85 ? 9.293 -0.650 7.689 1.00 95.62 85 VAL A C 1
ATOM 703 O O . VAL A 1 85 ? 9.774 -0.040 6.742 1.00 95.62 85 VAL A O 1
ATOM 706 N N . ASP A 1 86 ? 8.142 -1.321 7.587 1.00 92.88 86 ASP A N 1
ATOM 707 C CA . ASP A 1 86 ? 7.394 -1.432 6.329 1.00 92.88 86 ASP A CA 1
ATOM 708 C C . ASP A 1 86 ? 6.930 -0.074 5.772 1.00 92.88 86 ASP A C 1
ATOM 710 O O . ASP A 1 86 ? 6.962 0.137 4.560 1.00 92.88 86 ASP A O 1
ATOM 714 N N . ALA A 1 87 ? 6.516 0.851 6.644 1.00 93.12 87 ALA A N 1
ATOM 715 C CA . ALA A 1 87 ? 6.082 2.194 6.261 1.00 93.12 87 ALA A CA 1
ATOM 716 C C . ALA A 1 87 ? 7.272 3.042 5.791 1.00 93.12 87 ALA A C 1
ATOM 718 O O . ALA A 1 87 ? 7.223 3.665 4.731 1.00 93.12 87 ALA A O 1
ATOM 719 N N . LEU A 1 88 ? 8.378 3.003 6.535 1.00 94.81 88 LEU A N 1
ATOM 720 C CA . LEU A 1 88 ? 9.610 3.699 6.163 1.00 94.81 88 LEU A CA 1
ATOM 721 C C . LEU A 1 88 ? 10.148 3.191 4.819 1.00 94.81 88 LEU A C 1
ATOM 723 O O . LEU A 1 88 ? 10.471 3.986 3.935 1.00 94.81 88 LEU A O 1
ATOM 727 N N . GLN A 1 89 ? 10.159 1.869 4.623 1.00 93.62 89 GLN A N 1
ATOM 728 C CA . GLN A 1 89 ? 10.575 1.258 3.364 1.00 93.62 89 GLN A CA 1
ATOM 729 C C . GLN A 1 89 ? 9.645 1.647 2.209 1.00 93.62 89 GLN A C 1
ATOM 731 O O . GLN A 1 89 ? 10.117 1.886 1.095 1.00 93.62 89 GLN A O 1
ATOM 736 N N . ALA A 1 90 ? 8.334 1.743 2.453 1.00 92.25 90 ALA A N 1
ATOM 737 C CA . ALA A 1 90 ? 7.377 2.205 1.452 1.00 92.25 90 ALA A CA 1
ATOM 738 C C . ALA A 1 90 ? 7.676 3.641 0.998 1.00 92.25 90 ALA A C 1
ATOM 740 O O . ALA A 1 90 ? 7.713 3.897 -0.203 1.00 92.25 90 ALA A O 1
ATOM 741 N N . VAL A 1 91 ? 7.964 4.554 1.933 1.00 93.00 91 VAL A N 1
ATOM 742 C CA . VAL A 1 91 ? 8.335 5.946 1.621 1.00 93.00 91 VAL A CA 1
ATOM 743 C C . VAL A 1 91 ? 9.600 6.012 0.774 1.00 93.00 91 VAL A C 1
ATOM 745 O O . VAL A 1 91 ? 9.607 6.716 -0.236 1.00 93.00 91 VAL A O 1
ATOM 748 N N . VAL A 1 92 ? 10.647 5.269 1.145 1.00 91.88 92 VAL A N 1
ATOM 749 C CA . VAL A 1 92 ? 11.895 5.198 0.364 1.00 91.88 92 VAL A CA 1
ATOM 750 C C . VAL A 1 92 ? 11.600 4.715 -1.054 1.00 91.88 92 VAL A C 1
ATOM 752 O O . VAL A 1 92 ? 11.901 5.416 -2.019 1.00 91.88 92 VAL A O 1
ATOM 755 N N . THR A 1 93 ? 10.897 3.587 -1.170 1.00 87.44 93 THR A N 1
ATOM 756 C CA . THR A 1 93 ? 10.539 2.987 -2.462 1.00 87.44 93 THR A CA 1
ATOM 757 C C . THR A 1 93 ? 9.739 3.970 -3.322 1.00 87.44 93 THR A C 1
ATOM 759 O O . THR A 1 93 ? 10.042 4.182 -4.490 1.00 87.44 93 THR A O 1
ATOM 762 N N . TRP A 1 94 ? 8.725 4.638 -2.768 1.00 88.81 94 TRP A N 1
ATOM 763 C CA . TRP A 1 94 ? 7.902 5.585 -3.525 1.00 88.81 94 TRP A CA 1
ATOM 764 C C . TRP A 1 94 ? 8.659 6.845 -3.954 1.00 88.81 94 TRP A C 1
ATOM 766 O O . TRP A 1 94 ? 8.371 7.373 -5.032 1.00 88.81 94 TRP A O 1
ATOM 776 N N . LYS A 1 95 ? 9.633 7.315 -3.163 1.00 87.94 95 LYS A N 1
ATOM 777 C CA . LYS A 1 95 ? 10.534 8.412 -3.553 1.00 87.94 95 LYS A CA 1
ATOM 778 C C . LYS A 1 95 ? 11.437 8.003 -4.716 1.00 87.94 95 LYS A C 1
ATOM 780 O O . LYS A 1 95 ? 11.547 8.755 -5.683 1.00 87.94 95 LYS A O 1
ATOM 785 N N . GLU A 1 96 ? 12.011 6.805 -4.672 1.00 83.62 96 GLU A N 1
ATOM 786 C CA . GLU A 1 96 ? 12.817 6.253 -5.770 1.00 83.62 96 GLU A CA 1
ATOM 787 C C . GLU A 1 96 ? 11.986 6.100 -7.046 1.00 83.62 96 GLU A C 1
ATOM 789 O O . GLU A 1 96 ? 12.381 6.583 -8.107 1.00 83.62 96 GLU A O 1
ATOM 794 N N . LEU A 1 97 ? 10.780 5.535 -6.931 1.00 75.75 97 LEU A N 1
ATOM 795 C CA . LEU A 1 97 ? 9.829 5.425 -8.038 1.00 75.75 97 LEU A CA 1
ATOM 796 C C . LEU A 1 97 ? 9.463 6.788 -8.619 1.00 75.75 97 LEU A C 1
ATOM 798 O O . LEU A 1 97 ? 9.319 6.916 -9.833 1.00 75.75 97 LEU A O 1
ATOM 802 N N . HIS A 1 98 ? 9.299 7.808 -7.775 1.00 75.81 98 HIS A N 1
ATOM 803 C CA . HIS A 1 98 ? 9.016 9.168 -8.218 1.00 75.81 98 HIS A CA 1
ATOM 804 C C . HIS A 1 98 ? 10.174 9.736 -9.055 1.00 75.81 98 HIS A C 1
ATOM 806 O O . HIS A 1 98 ? 9.920 10.260 -10.141 1.00 75.81 98 HIS A O 1
ATOM 812 N N . ILE A 1 99 ? 11.423 9.566 -8.603 1.00 73.12 99 ILE A N 1
ATOM 813 C CA . ILE A 1 99 ? 12.642 10.000 -9.310 1.00 73.12 99 ILE A CA 1
ATOM 814 C C . ILE A 1 99 ? 12.808 9.239 -10.632 1.00 73.12 99 ILE A C 1
ATOM 816 O O . ILE A 1 99 ? 12.921 9.864 -11.688 1.00 73.12 99 ILE A O 1
ATOM 820 N N . ALA A 1 100 ? 12.736 7.905 -10.600 1.00 67.81 100 ALA A N 1
ATOM 821 C CA . ALA A 1 100 ? 12.856 7.043 -11.778 1.00 67.81 100 ALA A CA 1
ATOM 822 C C . ALA A 1 100 ? 11.809 7.380 -12.847 1.00 67.81 100 ALA A C 1
ATOM 824 O O . ALA A 1 100 ? 12.053 7.280 -14.049 1.00 67.81 100 ALA A O 1
ATOM 825 N N . ASN A 1 101 ? 10.636 7.855 -12.427 1.00 63.25 101 ASN A N 1
ATOM 826 C CA . ASN A 1 101 ? 9.586 8.240 -13.350 1.00 63.25 101 ASN A CA 1
ATOM 827 C C . ASN A 1 101 ? 9.968 9.442 -14.232 1.00 63.25 101 ASN A C 1
ATOM 829 O O . ASN A 1 101 ? 9.398 9.564 -15.320 1.00 63.25 101 ASN A O 1
ATOM 833 N N . PHE A 1 102 ? 10.897 10.313 -13.811 1.00 66.19 102 PHE A N 1
ATOM 834 C CA . PHE A 1 102 ? 11.444 11.402 -14.638 1.00 66.19 102 PHE A CA 1
ATOM 835 C C . PHE A 1 102 ? 12.456 10.920 -15.692 1.00 66.19 102 PHE A C 1
ATOM 837 O O . PHE A 1 102 ? 12.731 11.667 -16.631 1.00 66.19 102 PHE A O 1
ATOM 844 N N . GLY A 1 103 ? 12.939 9.680 -15.580 1.00 60.94 103 GLY A N 1
ATOM 845 C CA . GLY A 1 103 ? 13.861 9.036 -16.512 1.00 60.94 103 GLY A CA 1
ATOM 846 C C . GLY A 1 103 ? 13.235 8.562 -17.833 1.00 60.94 103 GLY A C 1
ATOM 847 O O . GLY A 1 103 ? 12.056 8.796 -18.159 1.00 60.94 103 GLY A O 1
ATOM 848 N N . SER A 1 104 ? 14.059 7.896 -18.644 1.00 54.44 104 SER A N 1
ATOM 849 C CA . SER A 1 104 ? 13.654 7.386 -19.960 1.00 54.44 104 SER A CA 1
ATOM 850 C C . SER A 1 104 ? 12.680 6.204 -19.811 1.00 54.44 104 SER A C 1
ATOM 852 O O . SER A 1 104 ? 12.641 5.522 -18.795 1.00 54.44 104 SER A O 1
ATOM 854 N N . GLY A 1 105 ? 11.817 5.945 -20.802 1.00 49.31 105 GLY A N 1
ATOM 855 C CA . GLY A 1 105 ? 10.692 5.003 -20.637 1.00 49.31 105 GLY A CA 1
ATOM 856 C C . GLY A 1 105 ? 11.015 3.531 -20.404 1.00 49.31 105 GLY A C 1
ATOM 857 O O . GLY A 1 105 ? 10.083 2.776 -20.135 1.00 49.31 105 GLY A O 1
ATOM 858 N N . LYS A 1 106 ? 12.290 3.148 -20.488 1.00 44.38 106 LYS A N 1
ATOM 859 C CA . LYS A 1 106 ? 12.773 1.790 -20.233 1.00 44.38 106 LYS A CA 1
ATOM 860 C C . LYS A 1 106 ? 12.884 1.501 -18.727 1.00 44.38 106 LYS A C 1
ATOM 862 O O . LYS A 1 106 ? 12.397 0.475 -18.274 1.00 44.38 106 LYS A O 1
ATOM 867 N N . GLU A 1 107 ? 13.348 2.482 -17.952 1.00 46.34 107 GLU A N 1
ATOM 868 C CA . GLU A 1 107 ? 13.515 2.390 -16.491 1.00 46.34 107 GLU A CA 1
ATOM 869 C C . GLU A 1 107 ? 12.174 2.239 -15.753 1.00 46.34 107 GLU A C 1
ATOM 871 O O . GLU A 1 107 ? 12.110 1.655 -14.684 1.00 46.34 107 GLU A O 1
ATOM 876 N N . TYR A 1 108 ? 11.064 2.716 -16.324 1.00 45.41 108 TYR A N 1
ATOM 877 C CA . TYR A 1 108 ? 9.746 2.659 -15.675 1.00 45.41 108 TYR A CA 1
ATOM 878 C C . TYR A 1 108 ? 9.138 1.247 -15.595 1.00 45.41 108 TYR A C 1
ATOM 880 O O . TYR A 1 108 ? 8.423 0.951 -14.643 1.00 45.41 108 TYR A O 1
ATOM 888 N N . TYR A 1 109 ? 9.371 0.394 -16.599 1.00 46.16 109 TYR A N 1
ATOM 889 C CA . TYR A 1 109 ? 8.847 -0.980 -16.595 1.00 46.16 109 TYR A CA 1
ATOM 890 C C . TYR A 1 109 ? 9.702 -1.918 -15.742 1.00 46.16 109 TYR A C 1
ATOM 892 O O . TYR A 1 109 ? 9.173 -2.859 -15.162 1.00 46.16 109 TYR A O 1
ATOM 900 N N . GLU A 1 110 ? 11.000 -1.637 -15.651 1.00 45.47 110 GLU A N 1
ATOM 901 C CA . GLU A 1 110 ? 11.947 -2.383 -14.818 1.00 45.47 110 GLU A CA 1
ATOM 902 C C . GLU A 1 110 ? 11.837 -1.972 -13.338 1.00 45.47 110 GLU A C 1
ATOM 904 O O . GLU A 1 110 ? 11.963 -2.815 -12.454 1.00 45.47 110 GLU A O 1
ATOM 909 N N . ASN A 1 111 ? 11.481 -0.710 -13.072 1.00 45.31 111 ASN A N 1
ATOM 910 C CA . ASN A 1 111 ? 11.300 -0.151 -11.733 1.00 45.31 111 ASN A CA 1
ATOM 911 C C . ASN A 1 111 ? 9.819 -0.039 -11.347 1.00 45.31 111 ASN A C 1
ATOM 913 O O . ASN A 1 111 ? 9.434 0.933 -10.715 1.00 45.31 111 ASN A O 1
ATOM 917 N N . GLY A 1 112 ? 8.942 -0.967 -11.735 1.00 53.91 112 GLY A N 1
ATOM 918 C CA . GLY A 1 112 ? 7.673 -1.106 -11.009 1.00 53.91 112 GLY A CA 1
ATOM 919 C C . GLY A 1 112 ? 7.950 -1.414 -9.531 1.00 53.91 112 GLY A C 1
ATOM 920 O O . GLY A 1 112 ? 9.089 -1.690 -9.155 1.00 53.91 112 GLY A O 1
ATOM 921 N N . LEU A 1 113 ? 6.926 -1.437 -8.674 1.00 59.22 113 LEU A N 1
ATOM 922 C CA . LEU A 1 113 ? 7.042 -2.299 -7.498 1.00 59.22 113 LEU A CA 1
ATOM 923 C C . LEU A 1 113 ? 7.277 -3.709 -8.098 1.00 59.22 113 LEU A C 1
ATOM 925 O O . LEU A 1 113 ? 6.422 -4.271 -8.768 1.00 59.22 113 LEU A O 1
ATOM 929 N N . ASN A 1 114 ? 8.527 -4.170 -8.092 1.00 63.69 114 ASN A N 1
ATOM 930 C CA . ASN A 1 114 ? 8.931 -5.426 -8.721 1.00 63.69 114 ASN A CA 1
ATOM 931 C C . ASN A 1 114 ? 9.033 -6.468 -7.615 1.00 63.69 114 ASN A C 1
ATOM 933 O O . ASN A 1 114 ? 10.082 -7.070 -7.392 1.00 63.69 114 ASN A O 1
ATOM 937 N N . ARG A 1 115 ? 7.970 -6.561 -6.806 1.00 72.94 115 ARG A N 1
ATOM 938 C CA . ARG A 1 115 ? 7.885 -7.634 -5.828 1.00 72.94 115 ARG A CA 1
ATOM 939 C C . ARG A 1 115 ? 7.520 -8.911 -6.546 1.00 72.94 115 ARG A C 1
ATOM 941 O O . ARG A 1 115 ? 6.719 -8.898 -7.478 1.00 72.94 115 ARG A O 1
ATOM 948 N N . ASP A 1 116 ? 8.100 -9.998 -6.059 1.00 85.25 116 ASP A N 1
ATOM 949 C CA . ASP A 1 116 ? 7.742 -11.325 -6.514 1.00 85.25 116 ASP A CA 1
ATOM 950 C C . ASP A 1 116 ? 6.231 -11.530 -6.337 1.00 85.25 116 ASP A C 1
ATOM 952 O O . ASP A 1 116 ? 5.661 -11.296 -5.262 1.00 85.25 116 ASP A O 1
ATOM 956 N N . VAL A 1 117 ? 5.579 -11.906 -7.436 1.00 86.38 117 VAL A N 1
ATOM 957 C CA . VAL A 1 117 ? 4.140 -12.139 -7.477 1.00 86.38 117 VAL A CA 1
ATOM 958 C C . VAL A 1 117 ? 3.765 -13.254 -6.513 1.00 86.38 117 VAL A C 1
ATOM 960 O O . VAL A 1 117 ? 2.776 -13.122 -5.787 1.00 86.38 117 VAL A O 1
ATOM 963 N N . ASP A 1 118 ? 4.576 -14.306 -6.454 1.00 88.75 118 ASP A N 1
ATOM 964 C CA . ASP A 1 118 ? 4.305 -15.476 -5.631 1.00 88.75 118 ASP A CA 1
ATOM 965 C C . ASP A 1 118 ? 4.392 -15.125 -4.142 1.00 88.75 118 ASP A C 1
ATOM 967 O O . ASP A 1 118 ? 3.509 -15.507 -3.368 1.00 88.75 118 ASP A O 1
ATOM 971 N N . ASP A 1 119 ? 5.363 -14.303 -3.739 1.00 89.88 119 ASP A N 1
ATOM 972 C CA . ASP A 1 119 ? 5.505 -13.835 -2.353 1.00 89.88 119 ASP A CA 1
ATOM 973 C C . ASP A 1 119 ? 4.304 -12.991 -1.905 1.00 89.88 119 ASP A C 1
ATOM 975 O O . ASP A 1 119 ? 3.759 -13.159 -0.804 1.00 89.88 119 ASP A O 1
ATOM 979 N N . VAL A 1 120 ? 3.866 -12.057 -2.755 1.00 92.00 120 VAL A N 1
ATOM 980 C CA . VAL A 1 120 ? 2.719 -11.190 -2.453 1.00 92.00 120 VAL A CA 1
ATOM 981 C C . VAL A 1 120 ? 1.435 -12.009 -2.397 1.00 92.00 120 VAL A C 1
ATOM 983 O O . VAL A 1 120 ? 0.651 -11.837 -1.466 1.00 92.00 120 VAL A O 1
ATOM 986 N N . LEU A 1 121 ? 1.196 -12.906 -3.353 1.00 93.38 121 LEU A N 1
ATOM 987 C CA . LEU A 1 121 ? -0.022 -13.715 -3.362 1.00 93.38 121 LEU A CA 1
ATOM 988 C C . LEU A 1 121 ? -0.048 -14.719 -2.206 1.00 93.38 121 LEU A C 1
ATOM 990 O O . LEU A 1 121 ? -1.100 -14.892 -1.590 1.00 93.38 121 LEU A O 1
ATOM 994 N N . SER A 1 122 ? 1.097 -15.295 -1.842 1.00 93.88 122 SER A N 1
ATOM 995 C CA . SER A 1 122 ? 1.207 -16.205 -0.697 1.00 93.88 122 SER A CA 1
ATOM 996 C C . SER A 1 122 ? 0.902 -15.505 0.629 1.00 93.88 122 SER A C 1
ATOM 998 O O . SER A 1 122 ? 0.217 -16.062 1.485 1.00 93.88 122 SER A O 1
ATOM 1000 N N . SER A 1 123 ? 1.369 -14.264 0.805 1.00 93.81 123 SER A N 1
ATOM 1001 C CA . SER A 1 123 ? 1.209 -13.516 2.062 1.00 93.81 123 SER A CA 1
ATOM 1002 C C . SER A 1 123 ? -0.078 -12.684 2.149 1.00 93.81 123 SER A C 1
ATOM 1004 O O . SER A 1 123 ? -0.611 -12.476 3.240 1.00 93.81 123 SER A O 1
ATOM 1006 N N . PHE A 1 124 ? -0.602 -12.205 1.019 1.00 95.00 124 PHE A N 1
ATOM 1007 C CA . PHE A 1 124 ? -1.705 -11.241 0.969 1.00 95.00 124 PHE A CA 1
ATOM 1008 C C . PHE A 1 124 ? -2.909 -11.713 0.143 1.00 95.00 124 PHE A C 1
ATOM 1010 O O . PHE A 1 124 ? -3.985 -11.133 0.276 1.00 95.00 124 PHE A O 1
ATOM 1017 N N . GLY A 1 125 ? -2.795 -12.777 -0.658 1.00 93.31 125 GLY A N 1
ATOM 1018 C CA . GLY A 1 125 ? -3.835 -13.217 -1.598 1.00 93.31 125 GLY A CA 1
ATOM 1019 C C . GLY A 1 125 ? -5.194 -13.483 -0.947 1.00 93.31 125 GLY A C 1
ATOM 1020 O O . GLY A 1 125 ? -6.212 -12.962 -1.401 1.00 93.31 125 GLY A O 1
ATOM 1021 N N . THR A 1 126 ? -5.230 -14.202 0.178 1.00 94.81 126 THR A N 1
ATOM 1022 C CA . THR A 1 126 ? -6.480 -14.443 0.924 1.00 94.81 126 THR A CA 1
ATOM 1023 C C . THR A 1 126 ? -7.113 -13.134 1.405 1.00 94.81 126 THR A C 1
ATOM 1025 O O . THR A 1 126 ? -8.317 -12.924 1.254 1.00 94.81 126 THR A O 1
ATOM 1028 N N . LYS A 1 127 ? -6.303 -12.204 1.930 1.00 93.50 127 LYS A N 1
ATOM 1029 C CA . LYS A 1 127 ? -6.776 -10.883 2.369 1.00 93.50 127 LYS A CA 1
ATOM 1030 C C . LYS A 1 127 ? -7.261 -10.044 1.186 1.00 93.50 127 LYS A C 1
ATOM 1032 O O . LYS A 1 127 ? -8.292 -9.392 1.307 1.00 93.50 127 LYS A O 1
ATOM 1037 N N . LEU A 1 128 ? -6.587 -10.108 0.039 1.00 92.88 128 LEU A N 1
ATOM 1038 C CA . LEU A 1 128 ? -7.013 -9.458 -1.199 1.00 92.88 128 LEU A CA 1
ATOM 1039 C C . LEU A 1 128 ? -8.383 -9.971 -1.661 1.00 92.88 128 LEU A C 1
ATOM 1041 O O . LEU A 1 128 ? -9.238 -9.160 -2.008 1.00 92.88 128 LEU A O 1
ATOM 1045 N N . ILE A 1 129 ? -8.628 -11.286 -1.608 1.00 91.81 129 ILE A N 1
ATOM 1046 C CA . ILE A 1 129 ? -9.941 -11.873 -1.927 1.00 91.81 129 ILE A CA 1
ATOM 1047 C C . ILE A 1 129 ? -11.016 -11.325 -0.983 1.00 91.81 129 ILE A C 1
ATOM 1049 O O . ILE A 1 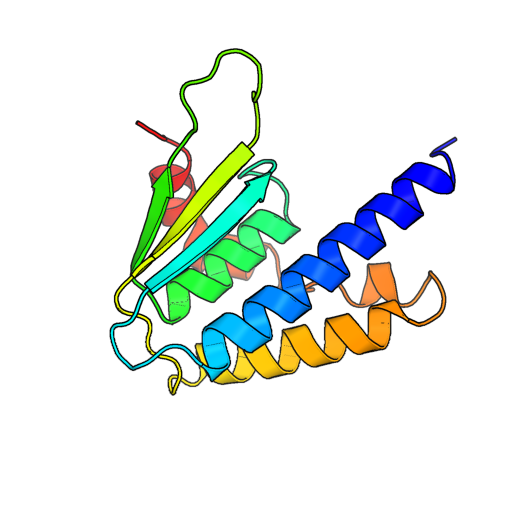129 ? -12.092 -10.943 -1.441 1.00 91.81 129 ILE A O 1
ATOM 1053 N N . HIS A 1 130 ? -10.737 -11.249 0.321 1.00 90.44 130 HIS A N 1
ATOM 1054 C CA . HIS A 1 130 ? -11.679 -10.678 1.286 1.00 90.44 130 HIS A CA 1
ATOM 1055 C C . HIS A 1 130 ? -11.959 -9.194 1.025 1.00 90.44 130 HIS A C 1
ATOM 1057 O O . HIS A 1 130 ? -13.118 -8.792 1.027 1.00 90.44 130 HIS A O 1
ATOM 1063 N N . LEU A 1 131 ? -10.925 -8.398 0.745 1.00 88.62 131 LEU A N 1
ATOM 1064 C CA . LEU A 1 131 ? -11.059 -6.974 0.427 1.00 88.62 131 LEU A CA 1
ATOM 1065 C C . LEU A 1 131 ? -11.802 -6.738 -0.899 1.00 88.62 131 LEU A C 1
ATOM 1067 O O . LEU A 1 131 ? -12.565 -5.784 -1.019 1.00 88.62 131 LEU A O 1
ATOM 1071 N N . GLY A 1 132 ? -11.594 -7.604 -1.893 1.00 81.81 132 GLY A N 1
ATOM 1072 C CA . GLY A 1 132 ? -12.208 -7.509 -3.219 1.00 81.81 132 GLY A CA 1
ATOM 1073 C C . GLY A 1 132 ? -13.698 -7.858 -3.252 1.00 81.81 132 GLY A C 1
ATOM 1074 O O . GLY A 1 132 ? -14.393 -7.452 -4.182 1.00 81.81 132 GLY A O 1
ATOM 1075 N N . ARG A 1 133 ? -14.218 -8.544 -2.226 1.00 80.06 133 ARG A N 1
ATOM 1076 C CA . ARG A 1 133 ? -15.652 -8.850 -2.049 1.00 80.06 133 ARG A CA 1
ATOM 1077 C C . ARG A 1 133 ? -16.462 -7.652 -1.525 1.00 80.06 133 ARG A C 1
ATOM 1079 O O . ARG A 1 133 ? -17.401 -7.859 -0.772 1.00 80.06 133 ARG A O 1
ATOM 1086 N N . LEU A 1 134 ? -16.065 -6.435 -1.915 1.00 62.16 134 LEU A N 1
ATOM 1087 C CA . LEU A 1 134 ? -16.661 -5.138 -1.566 1.00 62.16 134 LEU A CA 1
ATOM 1088 C C . LEU A 1 134 ? -18.169 -5.245 -1.272 1.00 62.16 134 LEU A C 1
ATOM 1090 O O . LEU A 1 134 ? -18.911 -5.711 -2.139 1.00 62.16 134 LEU A O 1
ATOM 1094 N N . ASN A 1 135 ? -18.581 -4.801 -0.078 1.00 46.16 135 ASN A N 1
ATOM 1095 C CA . ASN A 1 135 ? -19.990 -4.552 0.248 1.00 46.16 135 ASN A CA 1
ATOM 1096 C C . ASN A 1 135 ? -20.563 -3.451 -0.652 1.00 46.16 135 ASN A C 1
ATOM 1098 O O . ASN A 1 135 ? -19.820 -2.476 -0.931 1.00 46.16 135 ASN A O 1
#

Radius of gyration: 15.04 Å; chains: 1; bounding box: 38×30×46 Å

Organism: NCBI:txid147567

Secondary structure (DSSP, 8-state):
---HHHHHHHHHHHHHHHHHHHHHHHHPPTTEEEEEEEE-TTSHHHHHHHHHHHHSSEEEEEE---TT-SSEEEEEEEEE-TTSHHHHHHHHHHHHHHHHTTS-TTHHHHTS----HHHHHHHHHHHHHHHHS--

pLDDT: mean 82.0, std 16.2, range [39.03, 97.5]

Sequence (135 aa):
MHSRAEYRERRKAWRLLTSQLVLALEQTRVDGRIDVLLHKVDAWGTVELLHTLSKSSLLQLFKLEKKHIKSSFYAVAERVQPHKVDALQAVVTWKELHIANFGSGKEYYENGLNRDVDDVLSSFGTKLIHLGRLN